Protein AF-A0A1T5DNQ4-F1 (afdb_monomer_lite)

Organism: NCBI:txid439228

Radius of gyration: 14.74 Å; chains: 1; bounding box: 31×16×45 Å

InterPro domains:
  IPR007420 Protein of unknown function DUF465 [PF04325] (6-50)
  IPR038444 DUF465 superfamily [G3DSA:6.10.280.50] (1-59)

Foldseek 3Di:
DDVVVLVVLVVVLVVLVVVLVVLVPDPDRDVVVNVVSVVVNVVSVVVNVVVVVVVVVVVVD

Sequence (61 aa):
MSDRFFHYLTREHARLEALIEEQRRRPLPDDMEIARLKKAKLVVKDQIARWRADRDESVAA

Structure (mmCIF, N/CA/C/O backbone):
data_AF-A0A1T5DNQ4-F1
#
_entry.id   AF-A0A1T5DNQ4-F1
#
loop_
_atom_site.group_PDB
_atom_site.id
_atom_site.type_symbol
_atom_site.label_atom_id
_atom_site.label_alt_id
_atom_site.label_comp_id
_atom_site.label_asym_id
_atom_site.label_entity_id
_atom_site.label_seq_id
_atom_site.pdbx_PDB_ins_code
_atom_site.Cartn_x
_atom_site.Cartn_y
_atom_site.Cartn_z
_atom_site.occupancy
_atom_site.B_iso_or_equiv
_atom_site.auth_seq_id
_atom_site.auth_comp_id
_atom_site.auth_asym_id
_atom_site.auth_atom_id
_atom_site.pdbx_PDB_model_num
ATOM 1 N N . MET A 1 1 ? 16.539 -2.520 -13.760 1.00 56.81 1 MET A N 1
ATOM 2 C CA . MET A 1 1 ? 16.201 -2.316 -12.328 1.00 56.81 1 MET A CA 1
ATOM 3 C C . MET A 1 1 ? 16.200 -3.661 -11.610 1.00 56.81 1 MET A C 1
ATOM 5 O O . MET A 1 1 ? 15.635 -4.601 -12.150 1.00 56.81 1 MET A O 1
ATOM 9 N N . SER A 1 2 ? 16.829 -3.779 -10.435 1.00 72.12 2 SER A N 1
ATOM 10 C CA . SER A 1 2 ? 16.982 -5.069 -9.735 1.00 72.12 2 SER A CA 1
ATOM 11 C C . SER A 1 2 ? 15.657 -5.638 -9.218 1.00 72.12 2 SER A C 1
ATOM 13 O O . SER A 1 2 ? 14.887 -4.922 -8.576 1.00 72.12 2 SER A O 1
ATOM 15 N N . ASP A 1 3 ? 15.455 -6.949 -9.379 1.00 80.19 3 ASP A N 1
A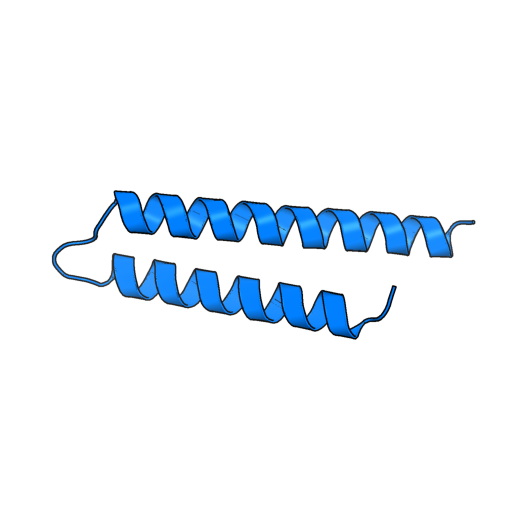TOM 16 C CA . ASP A 1 3 ? 14.281 -7.695 -8.887 1.00 80.19 3 ASP A CA 1
ATOM 17 C C . ASP A 1 3 ? 14.044 -7.518 -7.374 1.00 80.19 3 ASP A C 1
ATOM 19 O O . ASP A 1 3 ? 12.918 -7.585 -6.881 1.00 80.19 3 ASP A O 1
ATOM 23 N N . ARG A 1 4 ? 15.102 -7.182 -6.622 1.00 85.00 4 ARG A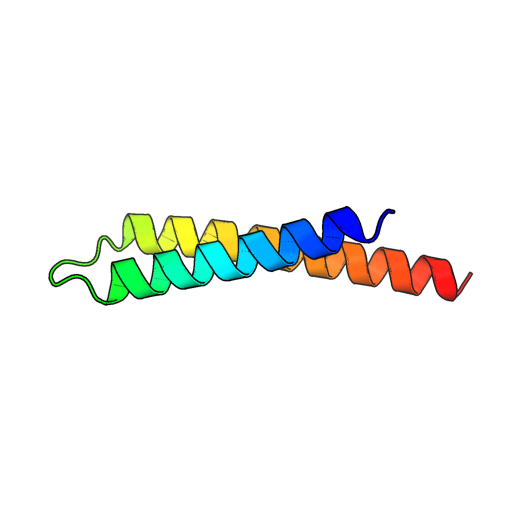 N 1
ATOM 24 C CA . ARG A 1 4 ? 15.044 -6.839 -5.192 1.00 85.00 4 ARG A CA 1
ATOM 25 C C . ARG A 1 4 ? 14.039 -5.724 -4.879 1.00 85.00 4 ARG A C 1
ATOM 27 O O . ARG A 1 4 ? 13.379 -5.784 -3.844 1.00 85.00 4 ARG A O 1
ATOM 34 N N . PHE A 1 5 ? 13.922 -4.722 -5.752 1.00 85.19 5 PHE A N 1
ATOM 35 C CA . PHE A 1 5 ? 13.000 -3.602 -5.557 1.00 85.19 5 PHE A CA 1
ATOM 36 C C . PHE A 1 5 ? 11.540 -4.035 -5.734 1.00 85.19 5 PHE A C 1
ATOM 38 O O . PHE A 1 5 ? 10.692 -3.700 -4.913 1.00 85.19 5 PHE A O 1
ATOM 45 N N . PHE A 1 6 ? 11.256 -4.873 -6.733 1.00 86.38 6 PHE A N 1
ATOM 46 C CA . PHE A 1 6 ? 9.927 -5.451 -6.936 1.00 86.38 6 PHE A CA 1
ATOM 47 C C . PHE A 1 6 ? 9.499 -6.353 -5.765 1.00 86.38 6 PHE A C 1
ATOM 49 O O . PHE A 1 6 ? 8.369 -6.257 -5.277 1.00 86.38 6 PHE A O 1
ATOM 56 N N . HIS A 1 7 ? 10.414 -7.183 -5.253 1.00 89.81 7 HIS A N 1
ATOM 57 C CA . HIS A 1 7 ? 10.157 -7.989 -4.056 1.00 89.81 7 HIS A CA 1
ATOM 58 C C . HIS A 1 7 ? 9.880 -7.126 -2.820 1.00 89.81 7 HIS A C 1
ATOM 60 O O . HIS A 1 7 ? 8.984 -7.448 -2.038 1.00 89.81 7 HIS A O 1
ATOM 66 N N . TYR A 1 8 ? 10.606 -6.016 -2.657 1.00 91.19 8 TYR A N 1
ATOM 67 C CA . TYR A 1 8 ? 10.352 -5.055 -1.585 1.00 91.19 8 TYR A CA 1
ATOM 68 C C . TYR A 1 8 ? 8.955 -4.430 -1.697 1.00 91.19 8 TYR A C 1
ATOM 70 O O . TYR A 1 8 ? 8.197 -4.486 -0.731 1.00 91.19 8 TYR A O 1
ATOM 78 N N . LEU A 1 9 ? 8.577 -3.923 -2.876 1.00 90.81 9 LEU A N 1
ATOM 79 C CA . LEU A 1 9 ? 7.249 -3.344 -3.107 1.00 90.81 9 LEU A CA 1
ATOM 80 C C . LEU A 1 9 ? 6.127 -4.355 -2.841 1.00 90.81 9 LEU A C 1
ATOM 82 O O . LEU A 1 9 ? 5.126 -4.029 -2.208 1.00 90.81 9 LEU A O 1
ATOM 86 N N . THR A 1 10 ? 6.307 -5.603 -3.273 1.00 89.75 10 THR A N 1
ATOM 87 C CA . THR A 1 10 ? 5.323 -6.673 -3.049 1.00 89.75 10 THR A CA 1
ATOM 88 C C . THR A 1 10 ? 5.163 -6.982 -1.559 1.00 89.75 10 THR A C 1
ATOM 90 O O . THR A 1 10 ? 4.043 -7.153 -1.072 1.00 89.75 10 THR A O 1
ATOM 93 N N . ARG A 1 11 ? 6.272 -7.012 -0.810 1.00 93.88 11 ARG A N 1
ATOM 94 C CA . ARG A 1 11 ? 6.251 -7.216 0.643 1.00 93.88 11 ARG A CA 1
ATOM 95 C C . ARG A 1 11 ? 5.575 -6.052 1.364 1.00 93.88 11 ARG A C 1
ATOM 97 O O . ARG A 1 11 ? 4.778 -6.291 2.269 1.00 93.88 11 ARG A O 1
ATOM 104 N N . GLU A 1 12 ? 5.863 -4.820 0.959 1.00 92.69 12 GLU A N 1
ATOM 105 C CA . GLU A 1 12 ? 5.251 -3.635 1.561 1.00 92.69 12 GLU A CA 1
ATOM 106 C C . GLU A 1 12 ? 3.749 -3.567 1.260 1.00 92.69 12 GLU A C 1
ATOM 108 O O . GLU A 1 12 ? 2.950 -3.302 2.154 1.00 92.69 12 GLU A O 1
ATOM 113 N N . HIS A 1 13 ? 3.335 -3.929 0.044 1.00 92.38 13 HIS A N 1
ATOM 114 C CA . HIS A 1 13 ? 1.921 -4.069 -0.302 1.00 92.38 13 HIS A CA 1
ATOM 115 C C . HIS A 1 13 ? 1.207 -5.089 0.602 1.00 92.38 13 HIS A C 1
ATOM 117 O O . HIS A 1 13 ? 0.136 -4.800 1.133 1.00 92.38 13 HIS A O 1
ATOM 123 N N . ALA A 1 14 ? 1.802 -6.269 0.812 1.00 92.69 14 ALA A N 1
ATOM 124 C CA . ALA A 1 14 ? 1.236 -7.292 1.695 1.00 92.69 14 ALA A CA 1
ATOM 125 C C . ALA A 1 14 ? 1.151 -6.824 3.159 1.00 92.69 14 ALA A C 1
ATOM 127 O O . ALA A 1 14 ? 0.179 -7.121 3.854 1.00 92.69 14 ALA A O 1
ATOM 128 N N . ARG A 1 15 ? 2.141 -6.055 3.623 1.00 93.69 15 ARG A N 1
ATOM 129 C CA . ARG A 1 15 ? 2.139 -5.458 4.963 1.00 93.69 15 ARG A CA 1
ATOM 130 C C . ARG A 1 15 ? 1.008 -4.445 5.133 1.00 93.69 15 ARG A C 1
ATOM 132 O O . ARG A 1 15 ? 0.305 -4.493 6.138 1.00 93.69 15 ARG A O 1
ATOM 139 N N . LEU A 1 16 ? 0.824 -3.548 4.166 1.00 92.00 16 LEU A N 1
ATOM 140 C CA . LEU A 1 16 ? -0.237 -2.540 4.203 1.00 92.00 16 LEU A CA 1
ATOM 141 C C . LEU A 1 16 ? -1.627 -3.187 4.203 1.00 92.00 16 LEU A C 1
ATOM 143 O O . LEU A 1 16 ? -2.495 -2.746 4.948 1.00 92.00 16 LEU A O 1
ATOM 147 N N . GLU A 1 17 ? -1.820 -4.273 3.450 1.00 91.81 17 GLU A N 1
ATOM 148 C CA . GLU A 1 17 ? -3.057 -5.064 3.499 1.00 91.81 17 GLU A CA 1
ATOM 149 C C . GLU A 1 17 ? -3.323 -5.666 4.876 1.00 91.81 17 GLU A C 1
ATOM 151 O O . GLU A 1 17 ? -4.438 -5.566 5.384 1.00 91.81 17 GLU A O 1
ATOM 156 N N . ALA A 1 18 ? -2.302 -6.254 5.504 1.00 94.06 18 ALA A N 1
ATOM 157 C CA . ALA A 1 18 ? -2.444 -6.819 6.840 1.00 94.06 18 ALA A CA 1
ATOM 158 C C . ALA A 1 18 ? -2.838 -5.749 7.872 1.00 94.06 18 ALA A C 1
ATOM 160 O O . ALA A 1 18 ? -3.724 -5.991 8.686 1.00 94.06 18 ALA A O 1
ATOM 161 N N . LEU A 1 19 ? -2.237 -4.556 7.796 1.00 91.88 19 LEU A N 1
ATOM 162 C CA . LEU A 1 19 ? -2.566 -3.429 8.674 1.00 91.88 19 LEU A CA 1
ATOM 163 C C . LEU A 1 19 ? -3.994 -2.914 8.451 1.00 91.88 19 LEU A C 1
ATOM 165 O O . LEU A 1 19 ? -4.693 -2.616 9.417 1.00 91.88 19 LEU A O 1
ATOM 169 N N . ILE A 1 20 ? -4.453 -2.837 7.196 1.00 91.19 20 ILE A N 1
ATOM 170 C CA . ILE A 1 20 ? -5.838 -2.459 6.878 1.00 91.19 20 ILE A CA 1
ATOM 171 C C . ILE A 1 20 ? -6.806 -3.470 7.489 1.00 91.19 20 ILE A C 1
ATOM 173 O O . ILE A 1 20 ? -7.776 -3.077 8.133 1.00 91.19 20 ILE A O 1
ATOM 177 N N . GLU A 1 21 ? -6.553 -4.763 7.305 1.00 92.06 21 GLU A N 1
ATOM 178 C CA . GLU A 1 21 ? -7.428 -5.814 7.822 1.00 92.06 21 GLU A CA 1
ATOM 179 C C . GLU A 1 21 ? -7.406 -5.892 9.352 1.00 92.06 21 GLU A C 1
ATOM 181 O O . GLU A 1 21 ? -8.456 -6.073 9.966 1.00 92.06 21 GLU A O 1
ATOM 186 N N . GLU A 1 22 ? -6.254 -5.680 9.991 1.00 91.31 22 GLU A N 1
ATOM 187 C CA . GLU A 1 22 ? -6.168 -5.558 11.447 1.00 91.31 22 GLU A CA 1
ATOM 188 C C . GLU A 1 22 ? -7.012 -4.381 11.946 1.00 91.31 22 GLU A C 1
ATOM 190 O O . GLU A 1 22 ? -7.842 -4.553 12.838 1.00 91.31 22 GLU A O 1
ATOM 195 N N . GLN A 1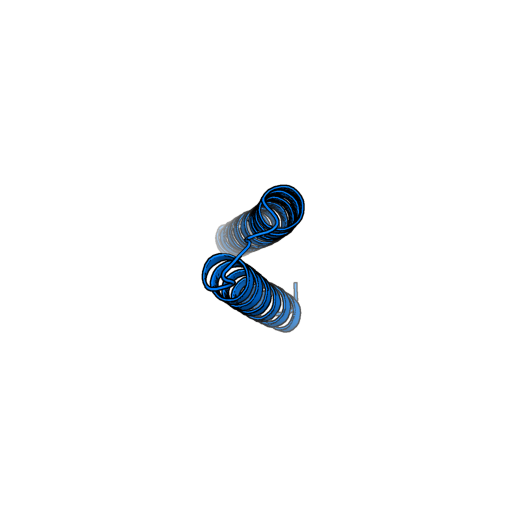 23 ? -6.861 -3.204 11.333 1.00 88.94 23 GLN A N 1
ATOM 196 C CA . GLN A 1 23 ? -7.586 -2.000 11.728 1.00 88.94 23 GLN A CA 1
ATOM 197 C C . GLN A 1 23 ? -9.100 -2.137 11.507 1.00 88.94 23 GLN A C 1
ATOM 199 O O . GLN A 1 23 ? -9.882 -1.670 12.331 1.00 88.94 23 GLN A O 1
ATOM 204 N N . ARG A 1 24 ? -9.529 -2.832 10.445 1.00 88.44 24 ARG A N 1
ATOM 205 C CA . ARG A 1 24 ? -10.948 -3.128 10.166 1.00 88.44 24 ARG A CA 1
ATOM 206 C C . ARG A 1 24 ? -11.564 -4.136 11.131 1.00 88.44 24 ARG A C 1
ATOM 208 O O . ARG A 1 24 ? -12.773 -4.112 11.326 1.00 88.44 24 ARG A O 1
ATOM 215 N N . ARG A 1 25 ? -10.758 -5.024 11.718 1.00 90.06 25 ARG A N 1
ATOM 216 C CA . ARG A 1 25 ? -11.207 -5.986 12.739 1.00 90.06 25 ARG A CA 1
ATOM 217 C C . ARG A 1 25 ? -11.334 -5.366 14.127 1.00 90.06 25 ARG A C 1
ATOM 219 O O . ARG A 1 25 ? -11.868 -6.016 15.024 1.00 90.06 25 ARG A O 1
ATOM 226 N N . ARG A 1 26 ? -10.830 -4.145 14.334 1.00 88.38 26 ARG A N 1
ATOM 227 C CA . ARG A 1 26 ? -10.927 -3.477 15.634 1.00 88.38 26 ARG A CA 1
ATOM 228 C C . ARG A 1 26 ? -12.383 -3.108 15.942 1.00 88.38 26 ARG A C 1
ATOM 230 O O . ARG A 1 26 ? -13.103 -2.703 15.035 1.00 88.38 26 ARG A O 1
ATOM 237 N N . PRO A 1 27 ? -12.806 -3.183 17.218 1.00 85.00 27 PRO A N 1
ATOM 238 C CA . PRO A 1 27 ? -14.158 -2.798 17.633 1.00 85.00 27 PRO A CA 1
ATOM 239 C C . PRO A 1 27 ? -14.506 -1.339 17.315 1.00 85.00 27 PRO A C 1
ATOM 241 O O . PRO A 1 27 ? -15.670 -1.017 17.102 1.00 85.00 27 PRO A O 1
ATOM 244 N N . LEU A 1 28 ? -13.492 -0.467 17.280 1.00 83.25 28 LEU A N 1
ATOM 245 C CA . LEU A 1 28 ? -13.607 0.922 16.853 1.00 83.25 28 LEU A CA 1
ATOM 246 C C . LEU A 1 28 ? -12.558 1.182 15.757 1.00 83.25 28 LEU A C 1
ATOM 248 O O . LEU A 1 28 ? -11.400 1.476 16.073 1.00 83.25 28 LEU A O 1
ATOM 252 N N . PRO A 1 29 ? -12.904 0.981 14.477 1.00 82.31 29 PRO A N 1
ATOM 253 C CA . PRO A 1 29 ? -11.981 1.236 13.385 1.00 82.31 29 PRO A CA 1
ATOM 254 C C . PRO A 1 29 ? -11.733 2.742 13.249 1.00 82.31 29 PRO A C 1
ATOM 256 O O . PRO A 1 29 ? -12.661 3.542 13.182 1.00 82.31 29 PRO A O 1
ATOM 259 N N . ASP A 1 30 ? -10.460 3.127 13.197 1.00 88.88 30 ASP A N 1
ATOM 260 C CA . ASP A 1 30 ? -10.075 4.482 12.789 1.00 88.88 30 ASP A CA 1
ATOM 261 C C . ASP A 1 30 ? -10.143 4.586 11.259 1.00 88.88 30 ASP A C 1
ATOM 263 O O . ASP A 1 30 ? -9.240 4.138 10.544 1.00 88.88 30 ASP A O 1
ATOM 267 N N . ASP A 1 31 ? -11.233 5.164 10.758 1.00 87.19 31 ASP A N 1
ATOM 268 C CA . ASP A 1 31 ? -11.465 5.355 9.327 1.00 87.19 31 ASP A CA 1
ATOM 269 C C . ASP A 1 31 ? -10.419 6.266 8.666 1.00 87.19 31 ASP A C 1
ATOM 271 O O . ASP A 1 31 ? -10.087 6.067 7.492 1.00 87.19 31 ASP A O 1
ATOM 275 N N . MET A 1 32 ? -9.855 7.237 9.399 1.00 90.69 32 MET A N 1
ATOM 276 C CA . MET A 1 32 ? -8.784 8.088 8.875 1.00 90.69 32 MET A CA 1
AT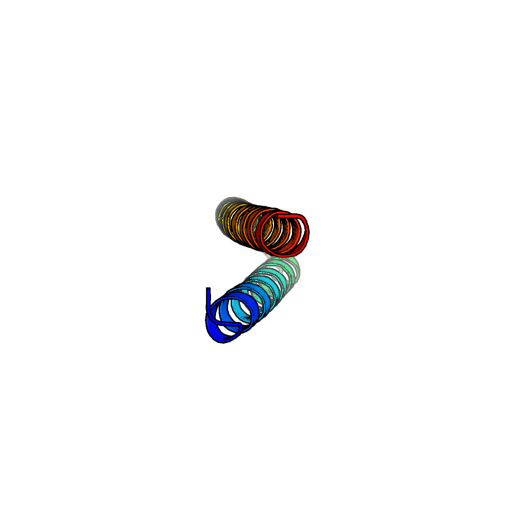OM 277 C C . MET A 1 32 ? -7.504 7.281 8.682 1.00 90.69 32 MET A C 1
ATOM 279 O O . MET A 1 32 ? -6.838 7.414 7.650 1.00 90.69 32 MET A O 1
ATOM 283 N N . GLU A 1 33 ? -7.176 6.419 9.640 1.00 89.12 33 GLU A N 1
ATOM 284 C CA . GLU A 1 33 ? -6.019 5.534 9.542 1.00 89.12 33 GLU A CA 1
ATOM 285 C C . GLU A 1 33 ? -6.203 4.500 8.423 1.00 89.12 33 GLU A C 1
ATOM 287 O O . GLU A 1 33 ? -5.309 4.308 7.598 1.00 89.12 33 GLU A O 1
ATOM 292 N N . ILE A 1 34 ? -7.400 3.922 8.280 1.00 90.69 34 ILE A N 1
ATOM 293 C CA . ILE A 1 34 ? -7.728 3.029 7.158 1.00 90.69 34 ILE A CA 1
ATOM 294 C C . ILE A 1 34 ? -7.584 3.761 5.816 1.00 90.69 34 ILE A C 1
ATOM 296 O O . ILE A 1 34 ? -7.034 3.203 4.863 1.00 90.69 34 ILE A O 1
ATOM 300 N N . ALA A 1 35 ? -8.053 5.007 5.712 1.00 93.00 35 ALA A N 1
ATOM 301 C CA . ALA A 1 35 ? -7.915 5.805 4.496 1.00 93.00 35 ALA A CA 1
ATOM 302 C C . ALA A 1 35 ? -6.442 6.098 4.163 1.00 93.00 35 ALA A C 1
ATOM 304 O O . ALA A 1 35 ? -6.042 5.991 2.998 1.00 93.00 35 ALA A O 1
ATOM 305 N N . ARG A 1 36 ? -5.612 6.403 5.170 1.00 92.69 36 ARG A N 1
ATOM 306 C CA . ARG A 1 36 ? -4.160 6.581 5.001 1.00 92.69 36 ARG A CA 1
ATOM 307 C C . ARG A 1 36 ? -3.483 5.303 4.523 1.00 92.69 36 ARG A C 1
ATOM 309 O O . ARG A 1 36 ? -2.744 5.350 3.540 1.00 92.69 36 ARG A O 1
ATOM 316 N N . LEU A 1 37 ? -3.781 4.167 5.152 1.00 92.06 37 LEU A N 1
ATOM 317 C CA . LEU A 1 37 ? -3.227 2.868 4.772 1.00 92.06 37 LEU A CA 1
ATOM 318 C C . LEU A 1 37 ? -3.635 2.475 3.345 1.00 92.06 37 LEU A C 1
ATOM 320 O O . LEU A 1 37 ? -2.797 2.041 2.555 1.00 92.06 37 LEU A O 1
ATOM 324 N N . LYS A 1 38 ? -4.897 2.706 2.961 1.00 91.81 38 LYS A N 1
ATOM 325 C CA . LYS A 1 38 ? -5.376 2.491 1.584 1.00 91.81 38 LYS A CA 1
ATOM 326 C C . LYS A 1 38 ? -4.657 3.384 0.576 1.00 91.81 38 LYS A C 1
ATOM 328 O O . LYS A 1 38 ? -4.304 2.912 -0.503 1.00 91.81 38 LYS A O 1
ATOM 333 N N . LYS A 1 39 ? -4.411 4.654 0.914 1.00 94.56 39 LYS A N 1
ATOM 334 C CA . LYS A 1 39 ? -3.653 5.573 0.054 1.00 94.56 39 LYS A CA 1
ATOM 335 C C . LYS A 1 39 ? -2.207 5.106 -0.115 1.00 94.56 39 LYS A C 1
ATOM 337 O O . LYS A 1 39 ? -1.712 5.086 -1.237 1.00 94.56 39 LYS A O 1
ATOM 342 N N . ALA A 1 40 ? -1.556 4.674 0.966 1.00 92.06 40 ALA A N 1
ATOM 343 C CA . ALA A 1 40 ? -0.215 4.097 0.904 1.00 92.06 40 ALA A CA 1
ATOM 344 C C . ALA A 1 40 ? -0.185 2.841 0.016 1.00 92.06 40 ALA A C 1
ATOM 346 O O . ALA A 1 40 ? 0.668 2.727 -0.863 1.00 92.06 40 ALA A O 1
ATOM 347 N N . LYS A 1 41 ? -1.169 1.944 0.166 1.00 92.56 41 LYS A N 1
ATOM 348 C CA . LYS A 1 41 ? -1.309 0.753 -0.684 1.00 92.56 41 LYS A CA 1
ATOM 349 C C . LYS A 1 41 ? -1.465 1.129 -2.158 1.00 92.56 41 LYS A C 1
ATOM 351 O O . LYS A 1 41 ? -0.848 0.495 -3.011 1.00 92.56 41 LYS A O 1
ATOM 356 N N . LEU A 1 42 ? -2.273 2.149 -2.460 1.00 93.56 42 LEU A N 1
ATOM 357 C CA . LEU A 1 42 ? -2.483 2.625 -3.827 1.00 93.56 42 LEU A CA 1
ATOM 358 C C . LEU A 1 42 ? -1.167 3.103 -4.456 1.00 93.56 42 LEU A C 1
ATOM 360 O O . LEU A 1 42 ? -0.832 2.670 -5.551 1.00 93.56 42 LEU A O 1
ATOM 364 N N . VAL A 1 43 ? -0.375 3.893 -3.724 1.00 93.56 43 VAL A N 1
ATOM 365 C CA . VAL A 1 43 ? 0.938 4.365 -4.195 1.00 93.56 43 VAL A CA 1
ATOM 366 C C . VAL A 1 43 ? 1.886 3.199 -4.485 1.00 93.56 43 VAL A C 1
ATOM 368 O O . VAL A 1 43 ? 2.526 3.180 -5.534 1.00 93.56 43 VAL A O 1
ATOM 371 N N . VAL A 1 44 ? 1.962 2.200 -3.598 1.00 92.12 44 VAL A N 1
ATOM 372 C CA . VAL A 1 44 ? 2.811 1.013 -3.815 1.00 92.12 44 VAL A CA 1
ATOM 373 C C . VAL A 1 44 ? 2.332 0.207 -5.025 1.00 92.12 44 VAL A C 1
ATOM 375 O O . VAL A 1 44 ? 3.144 -0.249 -5.828 1.00 92.12 44 VAL A O 1
ATOM 378 N N . LYS A 1 45 ? 1.014 0.060 -5.203 1.00 91.44 45 LYS A N 1
ATOM 379 C CA . LYS A 1 45 ? 0.435 -0.601 -6.378 1.00 91.44 45 LYS A CA 1
ATOM 380 C C . LYS A 1 45 ? 0.812 0.128 -7.671 1.00 91.44 45 LYS A C 1
ATOM 382 O O . LYS A 1 45 ? 1.206 -0.530 -8.633 1.00 91.44 45 LYS A O 1
ATOM 387 N N . ASP A 1 46 ? 0.750 1.456 -7.681 1.00 93.25 46 ASP A N 1
ATOM 388 C CA . ASP A 1 46 ? 1.126 2.268 -8.842 1.00 93.25 46 ASP A CA 1
ATOM 389 C C . ASP A 1 46 ? 2.627 2.160 -9.144 1.00 93.25 46 ASP A C 1
ATOM 391 O O . ASP A 1 46 ? 3.021 2.058 -10.305 1.00 93.25 46 ASP A O 1
ATOM 395 N N . GLN A 1 47 ? 3.476 2.105 -8.113 1.00 90.94 47 GLN A N 1
ATOM 396 C CA . GLN A 1 47 ? 4.914 1.858 -8.270 1.00 90.94 47 GLN A CA 1
ATOM 397 C C . GLN A 1 47 ? 5.198 0.477 -8.873 1.00 90.94 47 GLN A C 1
ATOM 399 O O . GLN A 1 47 ? 6.046 0.362 -9.755 1.00 90.94 47 GLN A O 1
ATOM 404 N N . ILE A 1 48 ? 4.468 -0.562 -8.451 1.00 90.69 48 ILE A N 1
ATOM 405 C CA . ILE A 1 48 ? 4.565 -1.903 -9.044 1.00 90.69 48 ILE A CA 1
ATOM 406 C C . ILE A 1 48 ? 4.127 -1.881 -10.511 1.00 90.69 48 ILE A C 1
ATOM 408 O O . ILE A 1 48 ? 4.789 -2.488 -11.351 1.00 90.69 48 ILE A O 1
ATOM 412 N N . ALA A 1 49 ? 3.023 -1.197 -10.823 1.00 90.81 49 ALA A N 1
ATOM 413 C CA . ALA A 1 49 ? 2.513 -1.094 -12.186 1.00 90.81 49 ALA A CA 1
ATOM 414 C C . ALA A 1 49 ? 3.520 -0.397 -13.111 1.00 90.81 49 ALA A C 1
ATOM 416 O O . ALA A 1 49 ? 3.804 -0.914 -14.188 1.00 90.81 49 ALA A O 1
ATOM 417 N N . ARG A 1 50 ? 4.118 0.713 -12.658 1.00 89.94 50 ARG A N 1
ATOM 418 C CA . ARG A 1 50 ? 5.191 1.407 -13.388 1.00 89.94 50 ARG A CA 1
ATOM 419 C C . ARG A 1 50 ? 6.418 0.525 -13.575 1.00 89.94 50 ARG A C 1
ATOM 421 O O . ARG A 1 50 ? 6.899 0.401 -14.686 1.00 89.94 50 ARG A O 1
ATOM 428 N N . TRP A 1 51 ? 6.872 -0.158 -12.523 1.00 89.00 51 TRP A N 1
ATOM 429 C CA . TRP A 1 51 ? 8.025 -1.055 -12.626 1.00 89.00 51 TRP A CA 1
ATOM 430 C C . TRP A 1 51 ? 7.799 -2.192 -13.631 1.00 89.00 51 TRP A C 1
ATOM 432 O O . TRP A 1 51 ? 8.719 -2.574 -14.349 1.00 89.00 51 TRP A O 1
ATOM 442 N N . ARG A 1 52 ? 6.577 -2.741 -13.684 1.00 87.31 52 ARG A N 1
ATOM 443 C CA . ARG A 1 52 ? 6.199 -3.751 -14.682 1.00 87.31 52 ARG A CA 1
ATOM 444 C C . ARG A 1 52 ? 6.207 -3.173 -16.094 1.00 87.31 52 ARG A C 1
ATOM 446 O O . ARG A 1 52 ? 6.817 -3.782 -16.958 1.00 87.31 52 ARG A O 1
ATOM 453 N N . ALA A 1 53 ? 5.601 -2.003 -16.294 1.00 87.62 53 ALA A N 1
ATOM 454 C CA . ALA A 1 53 ? 5.594 -1.326 -17.589 1.00 87.62 53 ALA A CA 1
ATOM 455 C C . ALA A 1 53 ? 7.020 -1.032 -18.089 1.00 87.62 53 ALA A C 1
ATOM 457 O O . ALA A 1 53 ? 7.352 -1.409 -19.207 1.00 87.62 53 ALA A O 1
ATOM 458 N N . ASP A 1 54 ? 7.884 -0.475 -17.231 1.00 86.69 54 ASP A N 1
ATOM 459 C CA . ASP A 1 54 ? 9.294 -0.217 -17.549 1.00 86.69 54 ASP A CA 1
ATOM 460 C C . ASP A 1 54 ? 10.029 -1.514 -17.924 1.00 86.69 54 ASP A C 1
ATOM 462 O O . ASP A 1 54 ? 10.846 -1.540 -18.845 1.00 86.69 54 ASP A O 1
ATOM 466 N N . ARG A 1 55 ? 9.764 -2.616 -17.207 1.00 82.88 55 ARG A N 1
ATOM 467 C CA . ARG A 1 55 ? 10.386 -3.915 -17.492 1.00 82.88 55 ARG A CA 1
ATOM 468 C C . ARG A 1 55 ? 9.901 -4.513 -18.811 1.00 82.88 55 ARG A C 1
ATOM 470 O O . ARG A 1 55 ? 10.721 -5.082 -19.523 1.00 82.88 55 ARG A O 1
ATOM 477 N N . ASP A 1 56 ? 8.618 -4.391 -19.125 1.00 78.19 56 ASP A N 1
ATOM 478 C CA . ASP A 1 56 ? 8.052 -4.882 -20.382 1.00 78.19 56 ASP A CA 1
ATOM 479 C C . ASP A 1 56 ? 8.590 -4.068 -21.576 1.00 78.19 56 ASP A C 1
ATOM 481 O O . ASP A 1 56 ? 8.971 -4.648 -22.592 1.00 78.19 56 ASP A O 1
ATOM 485 N N . GLU A 1 57 ? 8.740 -2.747 -21.425 1.00 75.56 57 GLU A N 1
ATOM 486 C CA . GLU A 1 57 ? 9.361 -1.867 -22.428 1.00 75.56 57 GLU A CA 1
ATOM 487 C C . GLU A 1 57 ? 10.851 -2.191 -22.638 1.00 75.56 57 GLU A C 1
ATOM 489 O O . GLU A 1 57 ? 11.330 -2.221 -23.768 1.00 75.56 57 GLU A O 1
ATOM 494 N N . SER A 1 58 ? 11.566 -2.550 -21.564 1.00 68.19 58 SER A N 1
ATOM 495 C CA . SER A 1 58 ? 12.971 -2.989 -21.623 1.00 68.19 58 SER A CA 1
ATOM 496 C C . SER A 1 58 ? 13.185 -4.305 -22.385 1.00 68.19 58 SER A C 1
ATOM 498 O O . SER A 1 58 ? 14.306 -4.590 -22.792 1.00 68.19 58 SER A O 1
ATOM 500 N N . VAL A 1 59 ? 12.158 -5.156 -22.486 1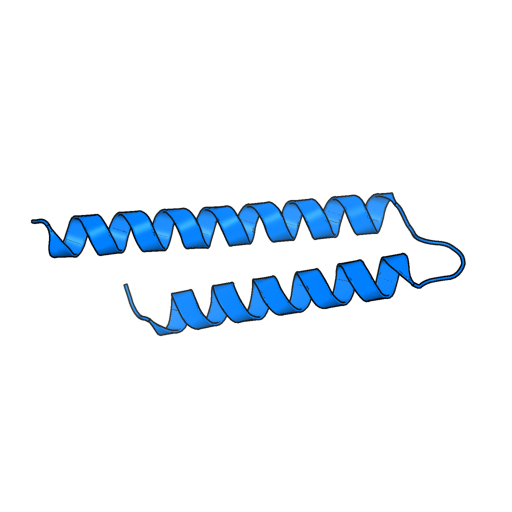.00 64.94 59 VAL A N 1
ATOM 501 C CA . VAL A 1 59 ? 12.227 -6.465 -23.165 1.00 64.94 59 VAL A CA 1
ATOM 502 C C . VAL A 1 59 ? 11.752 -6.368 -24.620 1.00 64.94 59 VAL A C 1
ATOM 504 O O . VAL A 1 59 ? 12.113 -7.213 -25.436 1.00 64.94 59 VAL A O 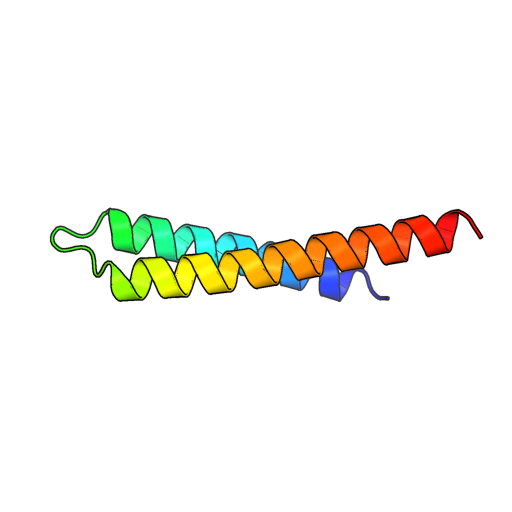1
ATOM 507 N N . ALA A 1 60 ? 10.941 -5.359 -24.946 1.00 59.38 60 ALA A N 1
ATOM 508 C CA . ALA A 1 60 ? 10.414 -5.131 -26.290 1.00 59.38 60 ALA A CA 1
ATOM 509 C C . ALA A 1 60 ? 11.346 -4.304 -27.204 1.00 59.38 60 ALA A C 1
ATOM 511 O O . ALA A 1 60 ? 11.135 -4.313 -28.418 1.00 59.38 60 ALA A O 1
ATOM 512 N N . ALA A 1 61 ? 12.332 -3.598 -26.637 1.00 52.69 61 ALA A N 1
ATOM 513 C CA . ALA A 1 61 ? 13.348 -2.807 -27.347 1.00 52.69 61 ALA A CA 1
ATOM 514 C C . ALA A 1 61 ? 14.635 -3.606 -27.608 1.00 52.69 61 ALA A C 1
ATOM 516 O O . ALA A 1 61 ? 15.228 -3.407 -28.692 1.00 52.69 61 ALA A O 1
#

pLDDT: mean 86.84, std 9.2, range [52.69, 94.56]

Secondary structure (DSSP, 8-state):
--HHHHHHHHHHHHHHHHHHHHHHHSSS--HHHHHHHHHHHHHHHHHHHHHHHHHHHHHH-